Protein 2FG9 (pdb70)

Secondary structure (DSSP, 8-state):
------S--EE---EEEE--HHHHHHHHHH-S--EEEEE-TTS-EEEE---EEETTEEEEEE-S-STTT---S--EEEEE-BPPP---EE--EE--EEE--EEEPEEE---HHHHHHHH---S-SS-----HHHHHT-EEEEEEB---EEEE---EE-

Radius of gyration: 19.55 Å; Cα contacts (8 Å, |Δi|>4): 311; chains: 1; bounding box: 52×30×50 Å

InterPro domains:
  IPR012349 FMN-binding split barrel [G3DSA:2.30.110.10] (1-159)
  IPR024747 Pyridoxamine 5'-phosphate oxidase-related [PF12900] (8-150)

Sequence (158 aa):
HHHHHHHENLYFQGKTIVIEDKQRIESIILQADACFVGITDLEGNPYVVPNFGYENDTLYLHSGPEGGKIELQRRNNNVCITFSLGHKLVYQHCSYSRSESACRGKVEEFIEDEEKRHALDIIRHYTKDQFSYSDPAVRNNVKVWKVPVDQTGKVFGLRADE

Foldseek 3Di:
DDDDDDDDKAWDDDKDWDPDPVVQVVQVLPFQKKWKWDQFPVRHIDIDMQWFDDDQKIKDKDFCDDRRNVLVVPFKIDIKGWDDFDWDCDVPKIKKIKMHFIFGKDWDDDVVLVVRVVRSVSPDPDDDDADPVRSVRMTMIMTRGPDTMMMDMTMIDD

Nearest PDB structures (foldseek):
  2fg9-assembly1_A  TM=1.006E+00  e=1.112E-28  Bacteroides thetaiotaomicron VPI-5482
  3u0i-assembly1_A-2  TM=7.860E-01  e=2.232E-07  Brucella abortus 2308
  2hq9-assembly1_B  TM=6.892E-01  e=8.690E-08  Mesorhizobium loti
  6rk0-assembly1_B  TM=7.850E-01  e=7.997E-07  Azotobacter vinelandii DJ
  2hq9-assembly1_A  TM=6.849E-01  e=3.887E-07  Mesorhizobium loti

Solvent-accessible surface area: 9950 Å² total

Structure (mmCIF, N/CA/C/O backbone):
data_2FG9
#
_entry.id   2FG9
#
_cell.length_a   134.000
_cell.length_b   134.000
_cell.length_c   134.000
_cell.angle_alpha   90.000
_cell.angle_beta   90.000
_cell.angle_gamma   90.000
#
_symmetry.space_group_name_H-M   'I 4 3 2'
#
loop_
_entity.id
_entity.type
_entity.pdbx_description
1 polymer '5-nitroimidazole antibiotic resistance protein'
2 non-polymer 'NICKEL (II) ION'
3 non-polymer 'FLAVIN-ADENINE DINUCLEOTIDE'
4 non-polymer 1,2-ETHANEDIOL
5 water water
#
loop_
_atom_site.group_PDB
_atom_site.id
_atom_site.type_symbol
_atom_site.label_atom_id
_atom_site.label_alt_id
_atom_site.label_comp_id
_atom_site.label_asym_id
_atom_site.label_entity_id
_atom_site.label_seq_id
_atom_site.pdbx_PDB_ins_code
_atom_site.Cartn_x
_atom_site.Cartn_y
_atom_site.Cartn_z
_atom_site.occupancy
_atom_site.B_iso_or_equiv
_atom_site.auth_seq_id
_atom_site.auth_comp_id
_atom_site.auth_asym_id
_atom_site.auth_atom_id
_atom_site.pdbx_PDB_model_num
ATOM 1 N N . HIS A 1 7 ? 24.974 32.973 27.581 1.00 57.72 -12 HIS A N 1
ATOM 2 C CA . HIS A 1 7 ? 24.856 31.607 28.214 1.00 56.90 -12 HIS A CA 1
ATOM 3 C C . HIS A 1 7 ? 23.426 31.090 27.959 1.00 54.72 -12 HIS A C 1
ATOM 4 O O . HIS A 1 7 ? 22.472 31.914 27.868 1.00 54.97 -12 HIS A O 1
ATOM 7 N N . HIS A 1 8 ? 23.277 29.766 27.782 1.00 50.89 -11 HIS A N 1
ATOM 8 C CA . HIS A 1 8 ? 21.979 29.196 27.387 1.00 48.47 -11 HIS A CA 1
ATOM 9 C C . HIS A 1 8 ? 21.769 27.896 28.067 1.00 46.11 -11 HIS A C 1
ATOM 10 O O . HIS A 1 8 ? 22.692 27.347 28.658 1.00 45.93 -11 HIS A O 1
ATOM 17 N N . HIS A 1 9 ? 20.528 27.420 28.021 1.00 44.46 -10 HIS A N 1
ATOM 18 C CA . HIS A 1 9 ? 20.131 26.165 28.673 1.00 43.18 -10 HIS A CA 1
ATOM 19 C C . HIS A 1 9 ? 19.290 25.372 27.739 1.00 40.73 -10 HIS A C 1
ATOM 20 O O . HIS A 1 9 ? 18.678 25.900 26.875 1.00 39.06 -10 HIS A O 1
ATOM 27 N N . HIS A 1 10 ? 19.295 24.069 27.917 1.00 39.83 -9 HIS A N 1
ATOM 28 C CA . HIS A 1 10 ? 18.458 23.188 27.138 1.00 39.15 -9 HIS A CA 1
ATOM 29 C C . HIS A 1 10 ? 17.498 22.533 28.117 1.00 40.92 -9 HIS A C 1
ATOM 30 O O . HIS A 1 10 ? 17.926 21.962 29.072 1.00 40.50 -9 HIS A O 1
ATOM 37 N N A HIS A 1 11 ? 16.203 22.652 27.890 0.50 42.52 -8 HIS A N 1
ATOM 38 N N B HIS A 1 11 ? 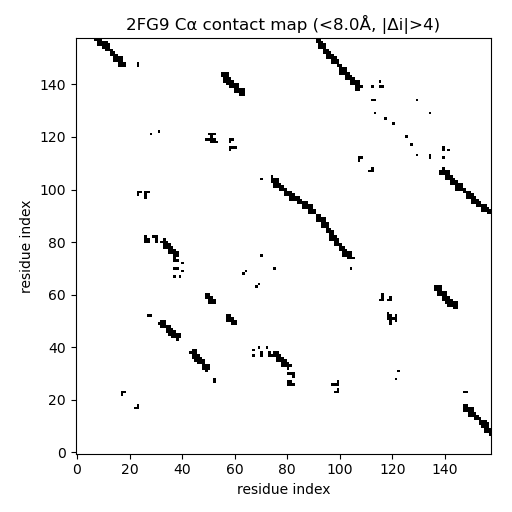16.202 22.652 27.853 0.50 42.77 -8 HIS A N 1
ATOM 39 C CA A HIS A 1 11 ? 15.235 22.029 28.776 0.50 44.34 -8 HIS A CA 1
ATOM 40 C CA B HIS A 1 11 ? 15.147 22.121 28.714 0.50 44.80 -8 HIS A CA 1
ATOM 41 C C A HIS A 1 11 ? 14.483 21.020 27.958 0.50 45.90 -8 HIS A C 1
ATOM 42 C C B HIS A 1 11 ? 14.523 20.993 27.923 0.50 46.16 -8 HIS A C 1
ATOM 43 O O A HIS A 1 11 ? 14.259 21.221 26.777 0.50 45.77 -8 HIS A O 1
ATOM 44 O O B HIS A 1 11 ? 14.443 21.084 26.708 0.50 46.04 -8 HIS A O 1
ATOM 57 N N . HIS A 1 12 ? 14.129 19.909 28.590 1.00 48.17 -7 HIS A N 1
ATOM 58 C CA . HIS A 1 12 ? 13.272 18.880 27.943 1.00 50.83 -7 HIS A CA 1
ATOM 59 C C . HIS A 1 12 ? 11.972 18.673 28.758 1.00 53.36 -7 HIS A C 1
ATOM 60 O O . HIS A 1 12 ? 11.958 18.787 30.017 1.00 54.56 -7 HIS A O 1
ATOM 67 N N . GLU A 1 13 ? 10.899 18.394 28.028 1.00 55.66 -6 GLU A N 1
ATOM 68 C CA . GLU A 1 13 ? 9.594 18.027 28.613 1.00 57.37 -6 GLU A CA 1
ATOM 69 C C . GLU A 1 13 ? 9.526 16.526 29.034 1.00 58.34 -6 GLU A C 1
ATOM 70 O O . GLU A 1 13 ? 8.830 16.183 30.005 1.00 59.62 -6 GLU A O 1
ATOM 72 N N . ASN A 1 14 ? 10.245 15.643 28.328 1.00 58.69 -5 ASN A N 1
ATOM 73 C CA . ASN A 1 14 ? 9.992 14.190 28.442 1.00 58.31 -5 ASN A CA 1
ATOM 74 C C . ASN A 1 14 ? 11.239 13.313 28.626 1.00 57.28 -5 ASN A C 1
ATOM 75 O O . ASN A 1 14 ? 11.466 12.378 27.846 1.00 58.29 -5 ASN A O 1
ATOM 77 N N . LEU A 1 15 ? 11.992 13.576 29.690 1.00 55.52 -4 LEU A N 1
ATOM 78 C CA . LEU A 1 15 ? 13.177 12.797 30.010 1.00 54.20 -4 LEU A CA 1
ATOM 79 C C . LEU A 1 15 ? 12.862 11.617 30.972 1.00 53.46 -4 LEU A C 1
ATOM 80 O O . LEU A 1 15 ? 12.139 11.767 31.956 1.00 51.98 -4 LEU A O 1
ATOM 85 N N . TYR A 1 16 ? 13.427 10.457 30.661 1.00 52.82 -3 TYR A N 1
ATOM 86 C CA . TYR A 1 16 ? 13.261 9.247 31.454 1.00 53.16 -3 TYR A CA 1
ATOM 87 C C . TYR A 1 16 ? 14.568 8.907 32.101 1.00 53.15 -3 TYR A C 1
ATOM 88 O O . TYR A 1 16 ? 15.543 8.639 31.417 1.00 51.22 -3 TYR A O 1
ATOM 97 N N . PHE A 1 17 ? 14.549 8.970 33.429 1.00 54.54 -2 PHE A N 1
ATOM 98 C CA . PHE A 1 17 ? 15.649 8.594 34.305 1.00 56.13 -2 PHE A CA 1
ATOM 99 C C . PHE A 1 17 ? 16.121 7.210 34.002 1.00 57.88 -2 PHE A C 1
ATOM 100 O O . PHE A 1 17 ? 15.332 6.333 33.699 1.00 57.77 -2 PHE A O 1
ATOM 108 N N . GLN A 1 18 ? 17.426 7.018 34.079 1.00 61.20 -1 GLN A N 1
ATOM 109 C CA . GLN A 1 18 ? 18.019 5.708 33.856 1.00 63.62 -1 GLN A CA 1
ATOM 110 C C . GLN A 1 18 ? 19.137 5.432 34.847 1.00 65.20 -1 GLN A C 1
ATOM 111 O O . GLN A 1 18 ? 19.068 5.786 36.048 1.00 65.67 -1 GLN A O 1
ATOM 117 N N . GLY A 1 19 ? 20.175 4.770 34.352 1.00 66.95 0 GLY A N 1
ATOM 118 C CA . GLY A 1 19 ? 21.197 4.272 35.237 1.00 67.42 0 GLY A CA 1
ATOM 119 C C . GLY A 1 19 ? 21.937 5.423 35.836 1.00 67.82 0 GLY A C 1
ATOM 120 O O . GLY A 1 19 ? 21.759 6.583 35.450 1.00 68.53 0 GLY A O 1
ATOM 129 N N . LYS A 1 21 ? 26.066 4.914 36.487 1.00 66.23 2 LYS A N 1
ATOM 130 C CA . LYS A 1 21 ? 27.120 3.928 36.483 1.00 65.16 2 LYS A CA 1
ATOM 131 C C . LYS A 1 21 ? 28.303 4.649 37.043 1.00 63.82 2 LYS A C 1
ATOM 132 O O . LYS A 1 21 ? 28.501 5.841 36.764 1.00 63.55 2 LYS A O 1
ATOM 135 N N . THR A 1 22 ? 29.057 3.971 37.883 1.00 62.12 3 THR A N 1
ATOM 136 C CA . THR A 1 22 ? 30.365 4.471 38.214 1.00 61.52 3 THR A CA 1
ATOM 137 C C . THR A 1 22 ? 31.382 3.709 37.401 1.00 60.22 3 THR A C 1
ATOM 138 O O . THR A 1 22 ? 31.182 2.555 37.059 1.00 60.92 3 THR A O 1
ATOM 142 N N . ILE A 1 23 ? 32.467 4.376 37.065 1.00 58.99 4 ILE A N 1
ATOM 143 C CA . ILE A 1 23 ? 33.576 3.728 36.431 1.00 58.30 4 ILE A CA 1
ATOM 144 C C . ILE A 1 23 ? 34.800 3.994 37.293 1.00 57.69 4 ILE A C 1
ATOM 145 O O . ILE A 1 23 ? 34.939 5.065 37.854 1.00 57.01 4 ILE A O 1
ATOM 149 N N . VAL A 1 24 ? 35.663 2.999 37.412 1.00 57.59 5 VAL A N 1
ATOM 150 C CA . VAL A 1 24 ? 36.881 3.115 38.177 1.00 57.85 5 VAL A CA 1
ATOM 151 C C . VAL A 1 24 ? 37.944 3.797 37.321 1.00 58.53 5 VAL A C 1
ATOM 152 O O . VAL A 1 24 ? 38.118 3.475 36.151 1.00 59.22 5 VAL A O 1
ATOM 156 N N . ILE A 1 25 ? 38.623 4.768 37.906 1.00 59.42 6 ILE A N 1
ATOM 157 C CA . ILE A 1 25 ? 39.780 5.410 37.289 1.00 59.72 6 ILE A CA 1
ATOM 158 C C . ILE A 1 25 ? 41.023 4.675 37.814 1.00 60.43 6 ILE A C 1
ATOM 159 O O . ILE A 1 25 ? 41.292 4.674 39.024 1.00 59.97 6 ILE A O 1
ATOM 164 N N . GLU A 1 26 ? 41.740 4.019 36.897 1.00 60.69 7 GLU A N 1
ATOM 165 C CA . GLU A 1 26 ? 42.947 3.269 37.216 1.00 61.05 7 GLU A CA 1
ATOM 166 C C . GLU A 1 26 ? 44.201 4.162 37.234 1.00 60.64 7 GLU A C 1
ATOM 167 O O . GLU A 1 26 ? 45.089 3.948 38.050 1.00 61.22 7 GLU A O 1
ATOM 170 N N . ASP A 1 27 ? 44.262 5.131 36.324 1.00 59.94 8 ASP A N 1
ATOM 171 C CA . ASP A 1 27 ? 45.461 5.926 36.053 1.00 59.37 8 ASP A CA 1
ATOM 172 C C . ASP A 1 27 ? 45.813 6.819 37.247 1.00 58.32 8 ASP A C 1
ATOM 173 O O . ASP A 1 27 ? 45.068 7.720 37.589 1.00 57.33 8 ASP A O 1
ATOM 178 N N . LYS A 1 28 ? 46.949 6.537 37.884 1.00 57.63 9 LYS A N 1
ATOM 179 C CA . LYS A 1 28 ? 47.377 7.234 39.107 1.00 57.48 9 LYS A CA 1
ATOM 180 C C . LYS A 1 28 ? 47.592 8.740 38.910 1.00 57.39 9 LYS A C 1
ATOM 181 O O . LYS A 1 28 ? 47.271 9.544 39.792 1.00 56.95 9 LYS A O 1
ATOM 187 N N . GLN A 1 29 ? 48.128 9.109 37.750 1.00 57.21 10 GLN A N 1
ATOM 188 C CA . GLN A 1 29 ? 48.331 10.513 37.406 1.00 57.19 10 GLN A CA 1
ATOM 189 C C . GLN A 1 29 ? 47.008 11.236 37.241 1.00 56.14 10 GLN A C 1
ATOM 190 O O . GLN A 1 29 ? 46.880 12.401 37.604 1.00 55.95 10 GLN A O 1
ATOM 196 N N . ARG A 1 30 ? 46.024 10.543 36.694 1.00 55.50 11 ARG A N 1
ATOM 197 C CA . ARG A 1 30 ? 44.679 11.099 36.592 1.00 55.39 11 ARG A CA 1
ATOM 198 C C . ARG A 1 30 ? 43.986 11.309 37.948 1.00 54.29 11 ARG A C 1
ATOM 199 O O . ARG A 1 30 ? 43.294 12.299 38.148 1.00 53.73 11 ARG A O 1
ATOM 207 N N . ILE A 1 31 ? 44.179 10.368 38.871 1.00 53.41 12 ILE A N 1
ATOM 208 C CA . ILE A 1 31 ? 43.659 10.499 40.231 1.00 52.08 12 ILE A CA 1
ATOM 209 C C . ILE A 1 31 ? 44.373 11.650 40.925 1.00 52.00 12 ILE A C 1
ATOM 210 O O . ILE A 1 31 ? 43.741 12.504 41.534 1.00 52.15 12 ILE A O 1
ATOM 215 N N . GLU A 1 32 ? 45.691 11.696 40.804 1.00 52.26 13 GLU A N 1
ATOM 216 C CA . GLU A 1 32 ? 46.466 12.803 41.360 1.00 52.26 13 GLU A CA 1
ATOM 217 C C . GLU A 1 32 ? 46.082 14.124 40.745 1.00 52.85 13 GLU A C 1
ATOM 218 O O . GLU A 1 32 ? 46.069 15.148 41.433 1.00 53.26 13 GLU A O 1
ATOM 224 N N . SER A 1 33 ? 45.714 14.117 39.466 1.00 53.20 14 SER A N 1
ATOM 225 C CA . SER A 1 33 ? 45.250 15.359 38.833 1.00 53.66 14 SER A CA 1
ATOM 226 C C . SER A 1 33 ? 43.980 15.884 39.491 1.00 53.41 14 SER A C 1
ATOM 227 O O . SER A 1 33 ? 43.831 17.091 39.681 1.00 52.88 14 SER A O 1
ATOM 230 N N . ILE A 1 34 ? 43.077 14.974 39.855 1.00 53.44 15 ILE A N 1
ATOM 231 C CA . ILE A 1 34 ? 41.848 15.357 40.528 1.00 53.01 15 ILE A CA 1
ATOM 232 C C . ILE A 1 34 ? 42.209 15.957 41.865 1.00 53.21 15 ILE A C 1
ATOM 233 O O . ILE A 1 34 ? 41.728 17.024 42.223 1.00 53.08 15 ILE A O 1
ATOM 238 N N . ILE A 1 35 ? 43.063 15.264 42.609 1.00 53.36 16 ILE A N 1
ATOM 239 C CA . ILE A 1 35 ? 43.502 15.753 43.913 1.00 53.55 16 ILE A CA 1
ATOM 240 C C . ILE A 1 35 ? 44.112 17.158 43.786 1.00 54.20 16 ILE A C 1
ATOM 241 O O . ILE A 1 35 ? 43.839 18.054 44.585 1.00 54.03 16 ILE A O 1
ATOM 246 N N . LEU A 1 36 ? 44.956 17.332 42.783 1.00 55.66 17 LEU A N 1
ATOM 247 C CA . LEU A 1 36 ? 45.659 18.592 42.586 1.00 56.62 17 LEU A CA 1
ATOM 248 C C . LEU A 1 36 ? 44.729 19.720 42.149 1.00 56.84 17 LEU A C 1
ATOM 249 O O . LEU A 1 36 ? 44.978 20.877 42.462 1.00 57.59 17 LEU A O 1
ATOM 254 N N . GLN A 1 37 ? 43.656 19.385 41.452 1.00 57.02 18 GLN A N 1
ATOM 255 C CA . GLN A 1 37 ? 42.646 20.363 41.053 1.00 57.80 18 GLN A CA 1
ATOM 256 C C . GLN A 1 37 ? 41.741 20.788 42.199 1.00 56.46 18 GLN A C 1
ATOM 257 O O . GLN A 1 37 ? 41.092 21.822 42.111 1.00 55.64 18 GLN A O 1
ATOM 263 N N . ALA A 1 38 ? 41.633 19.982 43.251 1.00 55.04 19 ALA A N 1
ATOM 264 C CA . ALA A 1 38 ? 40.618 20.240 44.263 1.00 54.28 19 ALA A CA 1
ATOM 265 C C . ALA A 1 38 ? 41.065 21.364 45.200 1.00 53.66 19 ALA A C 1
ATOM 266 O O . ALA A 1 38 ? 42.245 21.487 45.497 1.00 54.15 19 ALA A O 1
ATOM 268 N N . ASP A 1 39 ? 40.131 22.183 45.663 1.00 53.07 20 ASP A N 1
ATOM 269 C CA . ASP A 1 39 ? 40.465 23.295 46.561 1.00 53.46 20 ASP A CA 1
ATOM 270 C C . ASP A 1 39 ? 40.444 22.825 48.016 1.00 52.46 20 ASP A C 1
ATOM 271 O O . ASP A 1 39 ? 41.202 23.278 48.838 1.00 52.66 20 ASP A O 1
ATOM 273 N N . ALA A 1 40 ? 39.540 21.933 48.313 1.00 51.70 21 ALA A N 1
ATOM 274 C CA . ALA A 1 40 ? 39.395 21.362 49.644 1.00 51.69 21 ALA A CA 1
ATOM 275 C C . ALA A 1 40 ? 39.228 19.881 49.517 1.00 49.88 21 ALA A C 1
ATOM 276 O O . ALA A 1 40 ? 38.929 19.352 48.461 1.00 50.16 21 ALA A O 1
ATOM 278 N N . CYS A 1 41 ? 39.367 19.238 50.637 1.00 48.43 22 CYS A N 1
ATOM 279 C CA . CYS A 1 41 ? 39.175 17.828 50.731 1.00 48.27 22 CYS A CA 1
ATOM 280 C C . CYS A 1 41 ? 38.259 17.594 51.917 1.00 48.06 22 CYS A C 1
ATOM 281 O O . CYS A 1 41 ? 38.098 18.475 52.784 1.00 47.50 22 CYS A O 1
ATOM 284 N N . PHE A 1 42 ? 37.629 16.429 51.915 1.00 47.76 23 PHE A N 1
ATOM 285 C CA . PHE A 1 42 ? 36.689 16.049 52.948 1.00 47.79 23 PHE A CA 1
ATOM 286 C C . PHE A 1 42 ? 37.248 14.874 53.698 1.00 47.38 23 PHE A C 1
ATOM 287 O O . PHE A 1 42 ? 37.412 13.796 53.159 1.00 47.95 23 PHE A O 1
ATOM 295 N N . VAL A 1 43 ? 37.608 15.134 54.949 1.00 47.76 24 VAL A N 1
ATOM 296 C CA . VAL A 1 43 ? 38.280 14.183 55.791 1.00 47.16 24 VAL A CA 1
ATOM 297 C C . VAL A 1 43 ? 37.238 13.481 56.666 1.00 46.81 24 VAL A C 1
ATOM 298 O O . VAL A 1 43 ? 36.560 14.120 57.483 1.00 45.96 24 VAL A O 1
ATOM 302 N N . GLY A 1 44 ? 37.125 12.173 56.462 1.00 45.86 25 GLY A N 1
ATOM 303 C CA . GLY A 1 44 ? 36.322 11.303 57.292 1.00 46.22 25 GLY A CA 1
ATOM 304 C C . GLY A 1 44 ? 37.140 10.738 58.435 1.00 46.46 25 GLY A C 1
ATOM 305 O O . GLY A 1 44 ? 38.238 10.191 58.222 1.00 46.16 25 GLY A O 1
ATOM 306 N N . ILE A 1 45 ? 36.586 10.873 59.644 1.00 45.99 26 ILE A N 1
ATOM 307 C CA . ILE A 1 45 ? 37.172 10.379 60.873 1.00 45.59 26 ILE A CA 1
ATOM 308 C C . ILE A 1 45 ? 36.031 9.643 61.601 1.00 45.48 26 ILE A C 1
ATOM 309 O O . ILE A 1 45 ? 34.872 10.102 61.574 1.00 45.76 26 ILE A O 1
ATOM 314 N N . THR A 1 46 ? 36.339 8.519 62.242 1.00 45.32 27 THR A N 1
ATOM 315 C CA . THR A 1 46 ? 35.367 7.854 63.091 1.00 45.27 27 THR A CA 1
ATOM 316 C C . THR A 1 46 ? 35.351 8.574 64.407 1.00 45.38 27 THR A C 1
ATOM 317 O O . THR A 1 46 ? 36.405 8.838 64.980 1.00 46.44 27 THR A O 1
ATOM 321 N N . ASP A 1 47 ? 34.166 8.944 64.882 1.00 45.76 28 ASP A N 1
ATOM 322 C CA . ASP A 1 47 ? 34.088 9.703 66.132 1.00 45.57 28 ASP A CA 1
ATOM 323 C C . ASP A 1 47 ? 34.156 8.756 67.306 1.00 45.22 28 ASP A C 1
ATOM 324 O O . ASP A 1 47 ? 34.359 7.565 67.105 1.00 44.42 28 ASP A O 1
ATOM 329 N N . LEU A 1 48 ? 33.998 9.282 68.519 1.00 45.54 29 LEU A N 1
ATOM 330 C CA . LEU A 1 48 ? 34.273 8.512 69.753 1.00 45.80 29 LEU A CA 1
ATOM 331 C C . LEU A 1 48 ? 33.190 7.482 70.063 1.00 45.68 29 LEU A C 1
ATOM 332 O O . LEU A 1 48 ? 33.384 6.590 70.901 1.00 46.01 29 LEU A O 1
ATOM 337 N N . GLU A 1 49 ? 32.060 7.631 69.394 1.00 45.39 30 GLU A N 1
ATOM 338 C CA . GLU A 1 49 ? 30.958 6.705 69.453 1.00 46.08 30 GLU A CA 1
ATOM 339 C C . GLU A 1 49 ? 30.920 5.770 68.261 1.00 44.92 30 GLU A C 1
ATOM 340 O O . GLU A 1 49 ? 30.009 5.021 68.145 1.00 44.82 30 GLU A O 1
ATOM 346 N N . GLY A 1 50 ? 31.884 5.808 67.356 1.00 44.85 31 GLY A N 1
ATOM 347 C CA . GLY A 1 50 ? 31.868 4.884 66.216 1.00 44.96 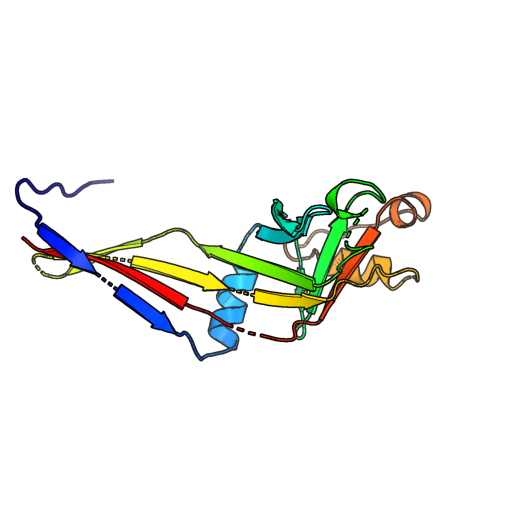31 GLY A CA 1
ATOM 348 C C . GLY A 1 50 ? 31.108 5.366 64.996 1.00 45.12 31 GLY A C 1
ATOM 349 O O . GLY A 1 50 ? 30.921 4.622 64.031 1.00 45.67 31 GLY A O 1
ATOM 350 N N . ASN A 1 51 ? 30.689 6.627 65.013 1.00 45.39 32 ASN A N 1
ATOM 351 C CA . ASN A 1 51 ? 29.943 7.188 63.897 1.00 45.03 32 ASN A CA 1
ATOM 352 C C . ASN A 1 51 ? 30.811 8.090 63.054 1.00 45.78 32 ASN A C 1
ATOM 353 O O . ASN A 1 51 ? 31.849 8.554 63.532 1.00 47.09 32 ASN A O 1
ATOM 358 N N . PRO A 1 52 ? 30.423 8.302 61.780 1.00 45.41 33 PRO A N 1
ATOM 359 C CA . PRO A 1 52 ? 31.197 9.124 60.879 1.00 45.61 33 PRO A CA 1
ATOM 360 C C . PRO A 1 52 ? 31.205 10.609 61.252 1.00 45.97 33 PRO A C 1
ATOM 361 O O . PRO A 1 52 ? 30.224 11.142 61.790 1.00 44.85 33 PRO A O 1
ATOM 365 N N . TYR A 1 53 ? 32.340 11.237 60.968 1.00 46.43 34 TYR A N 1
ATOM 366 C CA . TYR A 1 53 ? 32.542 12.661 61.087 1.00 46.91 34 TYR A CA 1
ATOM 367 C C . TYR A 1 53 ? 33.299 13.094 59.848 1.00 47.25 34 TYR A C 1
ATOM 368 O O . TYR A 1 53 ? 34.381 12.597 59.614 1.00 46.57 34 TYR A O 1
ATOM 377 N N . VAL A 1 54 ? 32.726 13.986 59.041 1.00 47.89 35 VAL A N 1
ATOM 378 C CA . VAL A 1 54 ? 33.392 14.414 57.826 1.00 47.96 35 VAL A CA 1
ATOM 379 C C . VAL A 1 54 ? 33.668 15.900 57.903 1.00 49.01 35 VAL A C 1
ATOM 380 O O . VAL A 1 54 ? 32.778 16.690 58.050 1.00 50.63 35 VAL A O 1
ATOM 384 N N . VAL A 1 55 ? 34.912 16.283 57.755 1.00 49.75 36 VAL A N 1
ATOM 385 C CA . VAL A 1 55 ? 35.278 17.655 57.988 1.00 50.77 36 VAL A CA 1
ATOM 386 C C . VAL A 1 55 ? 36.019 18.143 56.733 1.00 49.52 36 VAL A C 1
ATOM 387 O O . VAL A 1 55 ? 36.927 17.468 56.235 1.00 49.73 36 VAL A O 1
ATOM 391 N N . PRO A 1 56 ? 35.609 19.284 56.163 1.00 48.51 37 PRO A N 1
ATOM 392 C CA . PRO A 1 56 ? 36.428 19.769 55.056 1.00 48.44 37 PRO A CA 1
ATOM 393 C C . PRO A 1 56 ? 37.684 20.451 55.536 1.00 48.54 37 PRO A C 1
ATOM 394 O O . PRO A 1 56 ? 37.667 21.084 56.579 1.00 46.84 37 PRO A O 1
ATOM 406 N N . ASN A 1 58 ? 41.757 22.199 54.056 1.00 49.45 39 ASN A N 1
ATOM 407 C CA . ASN A 1 58 ? 42.729 22.468 53.010 1.00 49.05 39 ASN A CA 1
ATOM 408 C C . ASN A 1 58 ? 43.850 21.448 53.096 1.00 47.79 39 ASN A C 1
ATOM 409 O O . ASN A 1 58 ? 43.952 20.734 54.058 1.00 48.02 39 ASN A O 1
ATOM 414 N N . PHE A 1 59 ? 44.656 21.345 52.066 1.00 46.44 40 PHE A N 1
ATOM 415 C CA . PHE A 1 59 ? 45.601 20.289 51.992 1.00 45.07 40 PHE A CA 1
ATOM 416 C C . PHE A 1 59 ? 46.672 20.574 50.945 1.00 44.95 40 PHE A C 1
ATOM 417 O O . PHE A 1 59 ? 46.534 21.465 50.064 1.00 44.62 40 PHE A O 1
ATOM 425 N N . GLY A 1 60 ? 47.726 19.782 51.046 1.00 43.29 41 GLY A N 1
ATOM 426 C CA . GLY A 1 60 ? 48.717 19.656 50.052 1.00 43.46 41 GLY A CA 1
ATOM 427 C C . GLY A 1 60 ? 48.936 18.194 49.785 1.00 44.40 41 GLY A C 1
ATOM 428 O O . GLY A 1 60 ? 48.621 17.317 50.604 1.00 43.48 41 GLY A O 1
ATOM 429 N N . TYR A 1 61 ? 49.456 17.922 48.603 1.00 45.91 42 TYR A N 1
ATOM 430 C CA . TYR A 1 61 ? 49.737 16.564 48.191 1.00 47.01 42 TYR A CA 1
ATOM 431 C C . TYR A 1 61 ? 51.065 16.545 47.477 1.00 47.96 42 TYR A C 1
ATOM 432 O O . TYR A 1 61 ? 51.252 17.273 46.492 1.00 47.27 42 TYR A O 1
ATOM 441 N N . GLU A 1 62 ? 51.997 15.732 47.983 1.00 49.01 43 GLU A N 1
ATOM 442 C CA . GLU A 1 62 ? 53.125 15.320 47.171 1.00 50.10 43 GLU A CA 1
ATOM 443 C C . GLU A 1 62 ? 53.647 13.944 47.551 1.00 50.16 43 GLU A C 1
ATOM 444 O O . GLU A 1 62 ? 53.608 13.541 48.716 1.00 49.07 43 GLU A O 1
ATOM 450 N N . ASN A 1 63 ? 54.089 13.207 46.533 1.00 51.19 44 ASN A N 1
ATOM 451 C CA . ASN A 1 63 ? 54.763 11.916 46.732 1.00 51.91 44 ASN A CA 1
ATOM 452 C C . ASN A 1 63 ? 53.966 11.013 47.653 1.00 51.01 44 ASN A C 1
ATOM 453 O O . ASN A 1 63 ? 54.437 10.650 48.718 1.00 51.35 44 ASN A O 1
ATOM 458 N N . ASP A 1 64 ? 52.734 10.723 47.235 1.00 51.06 45 ASP A N 1
ATOM 459 C CA . ASP A 1 64 ? 51.796 9.775 47.893 1.00 49.61 45 ASP A CA 1
ATOM 460 C C . ASP A 1 64 ? 51.497 10.102 49.340 1.00 48.95 45 ASP A C 1
ATOM 461 O O . ASP A 1 64 ? 51.169 9.218 50.160 1.00 47.10 45 ASP A O 1
ATOM 466 N N . THR A 1 65 ? 51.559 11.394 49.634 1.00 48.01 46 THR A N 1
ATOM 467 C CA . THR A 1 65 ? 51.388 11.882 50.981 1.00 47.66 46 THR A CA 1
ATOM 468 C C . THR A 1 65 ? 50.544 13.147 51.004 1.00 47.88 46 THR A C 1
ATOM 469 O O . THR A 1 65 ? 50.760 14.079 50.194 1.00 47.73 46 THR A O 1
ATOM 473 N N . LEU A 1 66 ? 49.563 13.155 51.906 1.00 46.97 47 LEU A N 1
ATOM 474 C CA . LEU A 1 66 ? 48.719 14.317 52.125 1.00 47.24 47 LEU A CA 1
ATOM 475 C C . LEU A 1 66 ? 49.147 15.009 53.401 1.00 47.20 47 LEU A C 1
ATOM 476 O O . LEU A 1 66 ? 49.530 14.342 54.371 1.00 47.08 47 LEU A O 1
ATOM 481 N N . TYR A 1 67 ? 49.068 16.341 53.388 1.00 46.62 48 TYR A N 1
ATOM 482 C CA . TYR A 1 67 ? 49.422 17.181 54.523 1.00 46.08 48 TYR A CA 1
ATOM 483 C C . TYR A 1 67 ? 48.262 18.120 54.806 1.00 46.60 48 TYR A C 1
ATOM 484 O O . TYR A 1 67 ? 47.709 18.738 53.893 1.00 45.44 48 TYR A O 1
ATOM 493 N N . LEU A 1 68 ? 47.922 18.231 56.073 1.00 46.68 49 LEU A N 1
ATOM 494 C CA . LEU A 1 68 ? 46.920 19.125 56.539 1.00 47.03 49 LEU A CA 1
ATOM 495 C C . LEU A 1 68 ? 47.442 19.824 57.775 1.00 47.99 49 LEU A C 1
ATOM 496 O O . LEU A 1 68 ? 48.540 19.531 58.256 1.00 45.87 49 LEU A O 1
ATOM 501 N N . HIS A 1 69 ? 46.665 20.778 58.264 1.00 49.54 50 HIS A N 1
ATOM 502 C CA . HIS A 1 69 ? 47.026 21.467 59.477 1.00 51.83 50 HIS A CA 1
ATOM 503 C C . HIS A 1 69 ? 45.780 21.960 60.140 1.00 52.33 50 HIS A C 1
ATOM 504 O O . HIS A 1 69 ? 44.759 22.123 59.475 1.00 53.04 50 HIS A O 1
ATOM 511 N N . SER A 1 70 ? 45.859 22.123 61.461 1.00 52.58 51 SER A N 1
ATOM 512 C CA . SER A 1 70 ? 44.752 22.536 62.275 1.00 52.67 51 SER A CA 1
ATOM 513 C C . SER A 1 70 ? 45.296 23.149 63.569 1.00 53.84 51 SER A C 1
ATOM 514 O O . SER A 1 70 ? 46.508 23.177 63.793 1.00 53.19 51 SER A O 1
ATOM 517 N N . GLY A 1 71 ? 44.396 23.662 64.399 1.00 54.38 52 GLY A N 1
ATOM 518 C CA . GLY A 1 71 ? 44.721 24.038 65.741 1.00 55.18 52 GLY A CA 1
ATOM 519 C C . GLY A 1 71 ? 45.077 22.762 66.448 1.00 56.54 52 GLY A C 1
ATOM 520 O O . GLY A 1 71 ? 44.860 21.675 65.897 1.00 57.56 52 GLY A O 1
ATOM 521 N N . PRO A 1 72 ? 45.646 22.874 67.656 1.00 57.43 53 PRO A N 1
ATOM 522 C CA . PRO A 1 72 ? 46.096 21.668 68.352 1.00 58.36 53 PRO A CA 1
ATOM 523 C C . PRO A 1 72 ? 44.988 20.879 69.075 1.00 59.16 53 PRO A C 1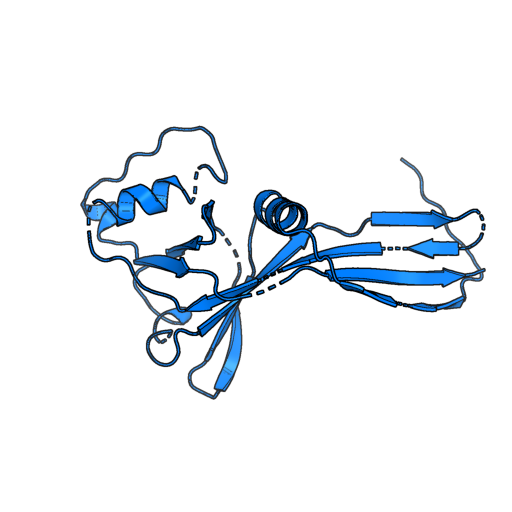
ATOM 524 O O . PRO A 1 72 ? 45.263 19.793 69.545 1.00 59.20 53 PRO A O 1
ATOM 528 N N . GLU A 1 73 ? 43.781 21.430 69.176 1.00 60.51 54 GLU A N 1
ATOM 529 C CA . GLU A 1 73 ? 42.625 20.738 69.756 1.00 61.86 54 GLU A CA 1
ATOM 530 C C . GLU A 1 73 ? 41.365 21.098 68.932 1.00 62.43 54 GLU A C 1
ATOM 531 O O . GLU A 1 73 ? 41.466 21.873 67.988 1.00 63.50 54 GLU A O 1
ATOM 537 N N . GLY A 1 74 ? 40.187 20.537 69.190 1.00 63.10 55 GLY A N 1
ATOM 538 C CA . GLY A 1 74 ? 39.980 19.336 69.976 1.00 63.38 55 GLY A CA 1
ATOM 539 C C . GLY A 1 74 ? 39.166 18.296 69.193 1.00 63.04 55 GLY A C 1
ATOM 540 O O . GLY A 1 74 ? 39.611 17.166 69.005 1.00 63.88 55 GLY A O 1
ATOM 541 N N . GLY A 1 75 ? 37.977 18.649 68.734 1.00 62.60 56 GLY A N 1
ATOM 542 C CA . GLY A 1 75 ? 37.015 17.618 68.316 1.00 62.12 56 GLY A CA 1
ATOM 543 C C . GLY A 1 75 ? 37.623 16.494 67.509 1.00 61.25 56 GLY A C 1
ATOM 544 O O . GLY A 1 75 ? 37.696 15.369 67.967 1.00 61.27 56 GLY A O 1
ATOM 545 N N . LYS A 1 76 ? 38.080 16.832 66.309 1.00 60.57 57 LYS A N 1
ATOM 546 C CA . LYS A 1 76 ? 38.730 15.888 65.394 1.00 59.93 57 LYS A CA 1
ATOM 547 C C . LYS A 1 76 ? 40.037 15.333 65.946 1.00 59.23 57 LYS A C 1
ATOM 548 O O . LYS A 1 76 ? 40.490 14.263 65.522 1.00 59.96 57 LYS A O 1
ATOM 554 N N . ILE A 1 77 ? 40.635 16.041 66.898 1.00 58.18 58 ILE A N 1
ATOM 555 C CA . ILE A 1 77 ? 41.904 15.615 67.485 1.00 57.19 58 ILE A CA 1
ATOM 556 C C . ILE A 1 77 ? 41.680 14.488 68.465 1.00 56.56 58 ILE A C 1
ATOM 557 O O . ILE A 1 77 ? 42.362 13.467 68.407 1.00 56.33 58 ILE A O 1
ATOM 562 N N . GLU A 1 78 ? 40.733 14.671 69.380 1.00 55.81 59 GLU A N 1
ATOM 563 C CA . GLU A 1 78 ? 40.352 13.582 70.276 1.00 55.02 59 GLU A CA 1
ATOM 564 C C . GLU A 1 78 ? 40.028 12.301 69.488 1.00 53.46 59 GLU A C 1
ATOM 565 O O . GLU A 1 78 ? 40.464 11.210 69.850 1.00 52.41 59 GLU A O 1
ATOM 576 N N . LEU A 1 80 ? 41.024 11.393 66.418 1.00 50.76 61 LEU A N 1
ATOM 577 C CA . LEU A 1 80 ? 42.210 10.802 65.773 1.00 50.77 61 LEU A CA 1
ATOM 578 C C . LEU A 1 80 ? 43.127 10.120 66.769 1.00 50.51 61 LEU A C 1
ATOM 579 O O . LEU A 1 80 ? 43.863 9.208 66.410 1.00 48.92 61 LEU A O 1
ATOM 584 N N . GLN A 1 81 ? 43.090 10.580 68.008 1.00 50.38 62 GLN A N 1
ATOM 585 C CA . GLN A 1 81 ? 43.917 9.970 69.032 1.00 51.72 62 GLN A CA 1
ATOM 586 C C . GLN A 1 81 ? 43.404 8.573 69.387 1.00 50.11 62 GLN A C 1
ATOM 587 O O . GLN A 1 81 ? 44.189 7.720 69.731 1.00 49.52 62 GLN A O 1
ATOM 593 N N A ARG A 1 82 ? 42.098 8.352 69.235 0.50 49.44 63 ARG A N 1
ATOM 594 N N B ARG A 1 82 ? 42.087 8.356 69.263 0.50 49.95 63 ARG A N 1
ATOM 595 C CA A ARG A 1 82 ? 41.501 7.031 69.403 0.50 48.42 63 ARG A CA 1
ATOM 596 C CA B ARG A 1 82 ? 41.483 7.019 69.401 0.50 49.38 63 ARG A CA 1
ATOM 597 C C A ARG A 1 82 ? 41.615 6.156 68.141 0.50 48.58 63 ARG A C 1
ATOM 598 C C B ARG A 1 82 ? 41.627 6.155 68.138 0.50 49.09 63 ARG A C 1
ATOM 599 O O A ARG A 1 82 ? 41.853 4.959 68.244 0.50 48.03 63 ARG A O 1
ATOM 600 O O B ARG A 1 82 ? 41.897 4.965 68.236 0.50 48.54 63 ARG A O 1
ATOM 615 N N . ASN A 1 83 ? 41.411 6.754 66.964 1.00 48.83 64 ASN A N 1
ATOM 616 C CA . ASN A 1 83 ? 41.516 6.052 65.667 1.00 48.45 64 ASN A CA 1
ATOM 617 C C . ASN A 1 83 ? 42.058 7.043 64.658 1.00 47.79 64 ASN A C 1
ATOM 618 O O . ASN A 1 83 ? 41.373 7.978 64.319 1.00 48.05 64 ASN A O 1
ATOM 623 N N . ASN A 1 84 ? 43.270 6.831 64.169 1.00 47.10 65 ASN A N 1
ATOM 624 C CA . ASN A 1 84 ? 43.876 7.784 63.268 1.00 47.77 65 ASN A CA 1
ATOM 625 C C . ASN A 1 84 ? 43.717 7.409 61.790 1.00 47.89 65 ASN A C 1
ATOM 626 O O . ASN A 1 84 ? 44.343 8.029 60.920 1.00 47.19 65 ASN A O 1
ATOM 631 N N . ASN A 1 85 ? 42.900 6.396 61.511 1.00 47.43 66 ASN A N 1
ATOM 632 C CA . ASN A 1 85 ? 42.540 6.104 60.122 1.00 48.24 66 ASN A CA 1
ATOM 633 C C . ASN A 1 85 ? 41.565 7.137 59.572 1.00 48.35 66 ASN A C 1
ATOM 634 O O . ASN A 1 85 ? 40.520 7.393 60.187 1.00 47.79 66 ASN A O 1
ATOM 639 N N . VAL A 1 86 ? 41.915 7.721 58.427 1.00 48.87 67 VAL A N 1
ATOM 640 C CA . VAL A 1 86 ? 41.077 8.713 57.786 1.00 48.90 67 VAL A CA 1
ATOM 641 C C . VAL A 1 86 ? 40.814 8.349 56.332 1.00 49.07 67 VAL A C 1
ATOM 642 O O . VAL A 1 86 ? 41.653 7.728 55.685 1.00 49.05 67 VAL A O 1
ATOM 646 N N . CYS A 1 87 ? 39.644 8.746 55.829 1.00 48.51 68 CYS A N 1
ATOM 647 C CA . CYS A 1 87 ? 39.319 8.612 54.416 1.00 48.25 68 CYS A CA 1
ATOM 648 C C . CYS A 1 87 ? 39.158 10.037 53.864 1.00 48.10 68 CYS A C 1
ATOM 649 O O . CYS A 1 87 ? 38.296 10.791 54.288 1.00 48.12 68 CYS A O 1
ATOM 652 N N . ILE A 1 88 ? 40.053 10.428 52.970 1.00 48.03 69 ILE A N 1
ATOM 653 C CA . ILE A 1 88 ? 40.064 11.771 52.475 1.00 48.37 69 ILE A CA 1
ATOM 654 C C . ILE A 1 88 ? 39.635 11.777 51.016 1.00 47.71 69 ILE A C 1
ATOM 655 O O . ILE A 1 88 ? 40.271 11.180 50.162 1.00 47.14 69 ILE A O 1
ATOM 660 N N . THR A 1 89 ? 38.546 12.485 50.752 1.00 48.17 70 THR A N 1
ATOM 661 C CA . THR A 1 89 ? 37.853 12.441 49.466 1.00 46.81 70 THR A CA 1
ATOM 662 C C . THR A 1 89 ? 37.820 13.786 48.785 1.00 47.28 70 THR A C 1
ATOM 663 O O . THR A 1 89 ? 37.755 14.831 49.433 1.00 47.62 70 THR A O 1
ATOM 667 N N . PHE A 1 90 ? 37.896 13.753 47.462 1.00 47.43 71 PHE A N 1
ATOM 668 C CA . PHE A 1 90 ? 38.046 14.970 46.639 1.00 48.29 71 PHE A CA 1
ATOM 669 C C . PHE A 1 90 ? 37.083 14.864 45.472 1.00 49.12 71 PHE A C 1
ATOM 670 O O . PHE A 1 90 ? 36.896 13.774 44.948 1.00 48.30 71 PHE A O 1
ATOM 678 N N . SER A 1 91 ? 36.477 15.966 45.060 1.00 50.51 72 SER A N 1
ATOM 679 C CA . SER A 1 91 ? 35.698 15.918 43.849 1.00 53.51 72 SER A CA 1
ATOM 680 C C . SER A 1 91 ? 35.598 17.236 43.173 1.00 55.44 72 SER A C 1
ATOM 681 O O . SER A 1 91 ? 35.497 18.253 43.827 1.00 56.43 72 SER A O 1
ATOM 684 N N . LEU A 1 92 ? 35.563 17.210 41.847 1.00 57.65 73 LEU A N 1
ATOM 685 C CA . LEU A 1 92 ? 35.382 18.431 41.068 1.00 59.43 73 LEU A CA 1
ATOM 686 C C . LEU A 1 92 ? 33.928 18.490 40.659 1.00 59.76 73 LEU A C 1
ATOM 687 O O . LEU A 1 92 ? 33.209 17.452 40.631 1.00 60.55 73 LEU A O 1
ATOM 692 N N . GLY A 1 93 ? 33.479 19.676 40.292 1.00 59.17 74 GLY A N 1
ATOM 693 C CA . GLY A 1 93 ? 32.059 19.821 39.917 1.00 59.27 74 GLY A CA 1
ATOM 694 C C . GLY A 1 93 ? 31.598 18.842 38.835 1.00 58.80 74 GLY A C 1
ATOM 695 O O . GLY A 1 93 ? 32.406 18.200 38.163 1.00 59.78 74 GLY A O 1
ATOM 696 N N . HIS A 1 94 ? 30.287 18.739 38.643 1.00 57.33 75 HIS A N 1
ATOM 697 C CA . HIS A 1 94 ? 29.773 17.900 37.594 1.00 56.00 75 HIS A CA 1
ATOM 698 C C . HIS A 1 94 ? 29.793 18.642 36.290 1.00 53.96 75 HIS A C 1
ATOM 699 O O . HIS A 1 94 ? 29.711 19.834 36.272 1.00 53.02 75 HIS A O 1
ATOM 706 N N . LYS A 1 95 ? 29.942 17.921 35.201 1.00 52.42 76 LYS A N 1
ATOM 707 C CA . LYS A 1 95 ? 29.646 18.494 33.918 1.00 52.77 76 LYS A CA 1
ATOM 708 C C . LYS A 1 95 ? 28.398 17.862 33.323 1.00 50.97 76 LYS A C 1
ATOM 709 O O . LYS A 1 95 ? 28.033 16.726 33.589 1.00 50.38 76 LYS A O 1
ATOM 713 N N . LEU A 1 96 ? 27.749 18.647 32.505 1.00 49.28 77 LEU A N 1
ATOM 714 C CA . LEU A 1 96 ? 26.581 18.248 31.831 1.00 48.34 77 LEU A CA 1
ATOM 715 C C . LEU A 1 96 ? 26.914 18.001 30.346 1.00 46.44 77 LEU A C 1
ATOM 716 O O . LEU A 1 96 ? 27.500 18.847 29.690 1.00 44.38 77 LEU A O 1
ATOM 721 N N . VAL A 1 97 ? 26.613 16.810 29.861 1.00 44.80 78 VAL A N 1
ATOM 722 C CA . VAL A 1 97 ? 26.900 16.416 28.518 1.00 45.27 78 VAL A CA 1
ATOM 723 C C . VAL A 1 97 ? 25.608 15.926 27.862 1.00 45.43 78 VAL A C 1
ATOM 724 O O . VAL A 1 97 ? 24.962 15.042 28.400 1.00 44.02 78 VAL A O 1
ATOM 728 N N . TYR A 1 98 ? 25.229 16.533 26.737 1.00 46.07 79 TYR A N 1
ATOM 729 C CA . TYR A 1 98 ? 24.131 16.056 25.927 1.00 48.05 79 TYR A CA 1
ATOM 730 C C . TYR A 1 98 ? 24.666 15.252 24.734 1.00 49.94 79 TYR A C 1
ATOM 731 O O . TYR A 1 98 ? 25.484 15.741 23.973 1.00 50.08 79 TYR A O 1
ATOM 740 N N . GLN A 1 99 ? 24.206 14.015 24.589 1.00 52.84 80 GLN A N 1
ATOM 741 C CA . GLN A 1 99 ? 24.650 13.103 23.518 1.00 54.63 80 GLN A CA 1
ATOM 742 C C . GLN A 1 99 ? 23.575 13.150 22.456 1.00 56.66 80 GLN A C 1
ATOM 743 O O . GLN A 1 99 ? 22.363 13.177 22.755 1.00 55.94 80 GLN A O 1
ATOM 746 N N . HIS A 1 100 ? 24.005 13.228 21.197 1.00 59.34 81 HIS A N 1
ATOM 747 C CA . HIS A 1 100 ? 23.048 13.471 20.107 1.00 61.00 81 HIS A CA 1
ATOM 748 C C . HIS A 1 100 ? 23.122 12.441 18.989 1.00 61.40 81 HIS A C 1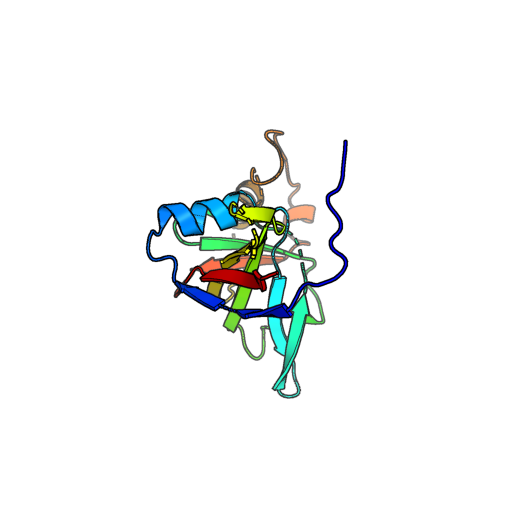
ATOM 749 O O . HIS A 1 100 ? 22.071 12.077 18.442 1.00 62.91 81 HIS A O 1
ATOM 756 N N . CYS A 1 105 ? 17.828 11.860 21.855 1.00 62.09 86 CYS A N 1
ATOM 757 C CA . CYS A 1 105 ? 18.800 12.607 22.675 1.00 62.13 86 CYS A CA 1
ATOM 758 C C . CYS A 1 105 ? 18.897 12.070 24.126 1.00 61.45 86 CYS A C 1
ATOM 759 O O . CYS A 1 105 ? 18.103 11.241 24.587 1.00 61.43 86 CYS A O 1
ATOM 761 N N . SER A 1 106 ? 19.903 12.540 24.832 1.00 60.39 87 SER A N 1
ATOM 762 C CA . SER A 1 1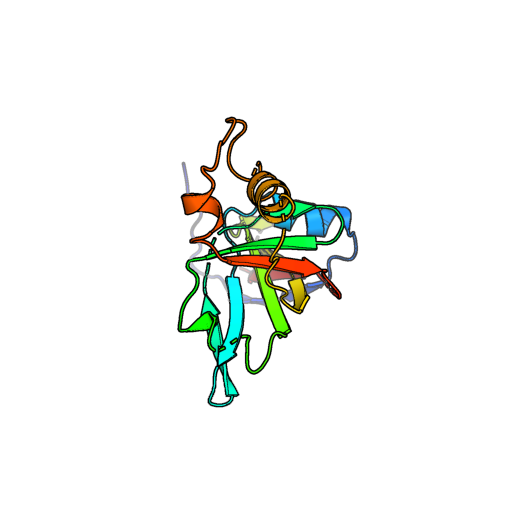06 ? 20.378 11.862 26.029 1.00 59.39 87 SER A CA 1
ATOM 763 C C . SER A 1 106 ? 21.074 12.884 26.899 1.00 58.48 87 SER A C 1
ATOM 764 O O . SER A 1 106 ? 21.768 13.751 26.411 1.00 57.48 87 SER A O 1
ATOM 767 N N . TYR A 1 107 ? 20.852 12.788 28.192 1.00 58.06 88 TYR A N 1
ATOM 768 C CA . TYR A 1 107 ? 21.376 13.746 29.156 1.00 58.19 88 TYR A CA 1
ATOM 769 C C . TYR A 1 107 ? 22.265 12.903 30.088 1.00 56.64 88 TYR A C 1
ATOM 770 O O . TYR A 1 107 ? 21.927 11.800 30.460 1.00 54.94 88 TYR A O 1
ATOM 779 N N . SER A 1 108 ? 23.417 13.437 30.422 1.00 55.77 89 SER A N 1
ATOM 780 C CA . SER A 1 108 ? 24.382 12.776 31.254 1.00 55.96 89 SER A CA 1
ATOM 781 C C . SER A 1 108 ? 25.014 13.845 32.122 1.00 56.28 89 SER A C 1
ATOM 782 O O . SER A 1 108 ? 25.475 14.872 31.611 1.00 55.41 89 SER A O 1
ATOM 793 N N . ARG A 1 110 ? 28.036 14.205 34.798 1.00 54.96 91 ARG A N 1
ATOM 794 C CA . ARG A 1 110 ? 29.258 13.410 34.988 1.00 54.63 91 ARG A CA 1
ATOM 795 C C . ARG A 1 110 ? 30.207 14.130 35.920 1.00 53.51 91 ARG A C 1
ATOM 796 O O . ARG A 1 110 ? 30.439 15.322 35.774 1.00 51.87 91 ARG A O 1
ATOM 800 N N . SER A 1 111 ? 30.769 13.418 36.885 1.00 52.36 92 SER A N 1
ATOM 801 C CA . SER A 1 111 ? 31.823 14.000 37.686 1.00 52.52 92 SER A CA 1
ATOM 802 C C . SER A 1 111 ? 32.870 12.986 38.056 1.00 52.38 92 SER A C 1
ATOM 803 O O . SER A 1 111 ? 32.722 11.784 37.799 1.00 52.97 92 SER A O 1
ATOM 806 N N . GLU A 1 112 ? 33.955 13.453 38.642 1.00 51.83 93 GLU A N 1
ATOM 807 C CA . GLU A 1 112 ? 34.976 12.528 39.067 1.00 51.56 93 GLU A CA 1
ATOM 808 C C . GLU A 1 112 ? 35.472 12.860 40.443 1.00 49.49 93 GLU A C 1
ATOM 809 O O . GLU A 1 112 ? 35.387 14.013 40.860 1.00 48.83 93 GLU A O 1
ATOM 815 N N . SER A 1 113 ? 35.969 11.840 41.131 1.00 46.68 94 SER A N 1
ATOM 816 C CA . SER A 1 113 ? 36.433 11.975 42.485 1.00 46.36 94 SER A CA 1
ATOM 817 C C . SER A 1 113 ? 37.625 11.120 42.754 1.00 45.75 94 SER A C 1
ATOM 818 O O . SER A 1 113 ? 37.857 10.141 42.077 1.00 44.67 94 SER A O 1
ATOM 821 N N . ALA A 1 114 ? 38.364 11.500 43.784 1.00 45.76 95 ALA A N 1
ATOM 822 C CA . ALA A 1 114 ? 39.462 10.703 44.288 1.00 45.63 95 ALA A CA 1
ATOM 823 C C . ALA A 1 114 ? 39.189 10.429 45.750 1.00 45.94 95 ALA A C 1
ATOM 824 O O . ALA A 1 114 ? 38.467 11.172 46.392 1.00 44.99 95 ALA A O 1
ATOM 834 N N . CYS A 1 116 ? 41.478 8.901 49.159 1.00 47.68 97 CYS A N 1
ATOM 835 C CA . CYS A 1 116 ? 42.718 8.451 49.771 1.00 47.22 97 CYS A CA 1
ATOM 836 C C . CYS A 1 116 ? 42.475 7.927 51.177 1.00 47.45 97 CYS A C 1
ATOM 837 O O . CYS A 1 116 ? 41.894 8.606 51.996 1.00 47.02 97 CYS A O 1
ATOM 840 N N . ARG A 1 117 ? 43.004 6.749 51.464 1.00 47.99 98 ARG A N 1
ATOM 841 C CA . ARG A 1 117 ? 42.928 6.159 52.809 1.00 48.82 98 ARG A CA 1
ATOM 842 C C . ARG A 1 117 ? 44.340 6.084 53.365 1.00 47.55 98 ARG A C 1
ATOM 843 O O . ARG A 1 117 ? 45.266 5.677 52.671 1.00 47.09 98 ARG A O 1
ATOM 851 N N . GLY A 1 118 ? 44.499 6.465 54.622 1.00 47.19 99 GLY A N 1
ATOM 852 C CA . GLY A 1 118 ? 45.811 6.406 55.265 1.00 46.82 99 GLY A CA 1
ATOM 853 C C . GLY A 1 118 ? 45.638 6.721 56.714 1.00 47.13 99 GLY A C 1
ATOM 854 O O . GLY A 1 118 ? 44.517 6.860 57.190 1.00 47.18 99 GLY A O 1
ATOM 855 N N . LYS A 1 119 ? 46.752 6.784 57.435 1.00 48.10 100 LYS A N 1
ATOM 856 C CA . LYS A 1 119 ? 46.733 7.070 58.850 1.00 47.63 100 LYS A CA 1
ATOM 857 C C . LYS A 1 119 ? 47.372 8.411 59.115 1.00 46.88 100 LYS A C 1
ATOM 858 O O . LYS A 1 119 ? 48.384 8.724 58.526 1.00 46.28 100 LYS A O 1
ATOM 864 N N . VAL A 1 120 ? 46.803 9.163 60.042 1.00 47.04 101 VAL A N 1
ATOM 865 C CA . VAL A 1 120 ? 47.335 10.447 60.469 1.00 47.82 101 VAL A CA 1
ATOM 866 C C . VAL A 1 120 ? 48.434 10.457 61.551 1.00 47.90 101 VAL A C 1
ATOM 867 O O . VAL A 1 120 ? 48.235 9.952 62.646 1.00 49.52 101 VAL A O 1
ATOM 871 N N A GLU A 1 121 ? 49.589 11.028 61.208 0.50 48.08 102 GLU A N 1
ATOM 872 N N B GLU A 1 121 ? 49.568 11.075 61.251 0.50 48.17 102 GLU A N 1
ATOM 873 C CA A GLU A 1 121 ? 50.610 11.432 62.175 0.50 47.78 102 GLU A CA 1
ATOM 874 C CA B GLU A 1 121 ? 50.570 11.374 62.265 0.50 47.91 102 GLU A CA 1
ATOM 875 C C A GLU A 1 121 ? 50.513 12.925 62.399 0.50 48.10 102 GLU A C 1
ATOM 876 C C B GLU A 1 121 ? 50.751 12.878 62.373 0.50 48.24 102 GLU A C 1
ATOM 877 O O A GLU A 1 121 ? 50.161 13.660 61.487 0.50 48.13 102 GLU A O 1
ATOM 878 O O B GLU A 1 121 ? 50.826 13.572 61.357 0.50 48.27 102 GLU A O 1
ATOM 889 N N . PHE A 1 122 ? 50.838 13.369 63.606 1.00 48.34 103 PHE A N 1
ATOM 890 C CA . PHE A 1 122 ? 51.085 14.776 63.868 1.00 48.50 103 PHE A CA 1
ATOM 891 C C . PHE A 1 122 ? 52.564 14.995 63.943 1.00 48.78 103 PHE A C 1
ATOM 892 O O . PHE A 1 122 ? 53.230 14.480 64.844 1.00 49.33 103 PHE A O 1
ATOM 900 N N . ILE A 1 123 ? 53.073 15.792 63.013 1.00 48.98 104 ILE A N 1
ATOM 901 C CA . ILE A 1 123 ? 54.503 16.035 62.889 1.00 49.42 104 ILE A CA 1
ATOM 902 C C . ILE A 1 123 ? 54.923 16.894 64.065 1.00 49.33 104 ILE A C 1
ATOM 903 O O . ILE A 1 123 ? 54.292 17.907 64.346 1.00 49.05 104 ILE A O 1
ATOM 908 N N . GLU A 1 124 ? 55.975 16.479 64.763 1.00 49.71 105 GLU A N 1
ATOM 909 C CA . GLU A 1 124 ? 56.424 17.212 65.926 1.00 50.04 105 GLU A CA 1
ATOM 910 C C . GLU A 1 124 ? 57.623 18.067 65.617 1.00 49.90 105 GLU A C 1
ATOM 911 O O . GLU A 1 124 ? 57.707 19.169 66.133 1.00 49.55 105 GLU A O 1
ATOM 914 N N . ASP A 1 125 ? 58.543 17.608 64.771 1.00 50.31 106 ASP A N 1
ATOM 915 C CA . ASP A 1 125 ? 59.760 18.396 64.548 1.00 51.27 106 ASP A CA 1
ATOM 916 C C . ASP A 1 125 ? 59.367 19.715 63.906 1.00 52.48 106 ASP A C 1
ATOM 917 O O . ASP A 1 125 ? 58.579 19.765 62.961 1.00 51.90 106 ASP A O 1
ATOM 930 N N . GLU A 1 127 ? 61.080 21.906 62.092 1.00 53.43 108 GLU A N 1
ATOM 931 C CA . GLU A 1 127 ? 61.484 22.092 60.679 1.00 52.22 108 GLU A CA 1
ATOM 932 C C . GLU A 1 127 ? 60.662 21.212 59.720 1.00 51.32 108 GLU A C 1
ATOM 933 O O . GLU A 1 127 ? 60.345 21.625 58.596 1.00 50.70 108 GLU A O 1
ATOM 939 N N . GLU A 1 128 ? 60.309 20.013 60.158 1.00 50.69 109 GLU A N 1
ATOM 940 C CA . GLU A 1 128 ? 59.446 19.149 59.342 1.00 50.72 109 GLU A CA 1
ATOM 941 C C . GLU A 1 128 ? 58.077 19.758 59.176 1.00 49.28 109 GLU A C 1
ATOM 942 O O . GLU A 1 128 ? 57.436 19.594 58.137 1.00 50.20 109 GLU A O 1
ATOM 948 N N . LYS A 1 129 ? 57.607 20.407 60.237 1.00 47.61 110 LYS A N 1
ATOM 949 C CA . LYS A 1 129 ? 56.325 21.084 60.230 1.00 45.55 110 LYS A CA 1
ATOM 950 C C . LYS A 1 129 ? 56.314 22.215 59.207 1.00 45.45 110 LYS A C 1
ATOM 951 O O . LYS A 1 129 ? 55.345 22.362 58.491 1.00 43.98 110 LYS A O 1
ATOM 957 N N . ARG A 1 130 ? 57.391 23.002 59.140 1.00 45.77 111 ARG A N 1
ATOM 958 C CA . ARG A 1 130 ? 57.513 24.078 58.147 1.00 46.84 111 ARG A CA 1
ATOM 959 C C . ARG A 1 130 ? 57.524 23.569 56.719 1.00 49.02 111 ARG A C 1
ATOM 960 O O . ARG A 1 130 ? 56.918 24.179 55.812 1.00 50.90 111 ARG A O 1
ATOM 968 N N . HIS A 1 131 ? 58.259 22.486 56.504 1.00 51.00 112 HIS A N 1
ATOM 969 C CA . HIS A 1 131 ? 58.338 21.848 55.198 1.00 52.07 112 HIS A CA 1
ATOM 970 C C . HIS A 1 131 ? 56.948 21.458 54.721 1.00 51.19 112 HIS A C 1
ATOM 971 O O . HIS A 1 131 ? 56.533 21.818 53.610 1.00 50.87 112 HIS A O 1
ATOM 978 N N . ALA A 1 132 ? 56.228 20.747 55.590 1.00 50.28 113 ALA A N 1
ATOM 979 C CA . ALA A 1 132 ? 54.876 20.322 55.316 1.00 49.63 113 ALA A CA 1
ATOM 980 C C . ALA A 1 132 ? 53.926 21.489 55.119 1.00 49.19 113 ALA A C 1
ATOM 981 O O . ALA A 1 132 ? 53.063 21.450 54.228 1.00 48.50 113 ALA A O 1
ATOM 983 N N . LEU A 1 133 ? 54.057 22.514 55.956 1.00 48.76 114 LEU A N 1
ATOM 984 C CA . LEU A 1 133 ? 53.223 23.697 55.804 1.00 48.87 114 LEU A CA 1
ATOM 985 C C . LEU A 1 133 ? 53.444 24.326 54.443 1.00 49.21 114 LEU A C 1
ATOM 986 O O . LEU A 1 133 ? 52.519 24.820 53.846 1.00 49.33 114 LEU A O 1
ATOM 991 N N . ASP A 1 134 ? 54.659 24.237 53.936 1.00 50.33 115 ASP A N 1
ATOM 992 C CA . ASP A 1 134 ? 54.980 24.760 52.600 1.00 51.28 115 ASP A CA 1
ATOM 993 C C . ASP A 1 134 ? 54.271 23.989 51.496 1.00 50.64 115 ASP A C 1
ATOM 994 O O . ASP A 1 134 ? 53.822 24.584 50.523 1.00 49.87 115 ASP A O 1
ATOM 999 N N . ILE A 1 135 ? 54.205 22.671 51.645 1.00 50.05 116 ILE A N 1
ATOM 1000 C CA . ILE A 1 135 ? 53.498 21.833 50.679 1.00 50.00 116 ILE A CA 1
ATOM 1001 C C . ILE A 1 135 ? 52.025 22.225 50.664 1.00 49.17 116 ILE A C 1
ATOM 1002 O O . ILE A 1 135 ? 51.392 22.305 49.606 1.00 49.57 116 ILE A O 1
ATOM 1007 N N . ILE A 1 136 ? 51.477 22.509 51.832 1.00 48.53 117 ILE A N 1
ATOM 1008 C CA . ILE A 1 136 ? 50.065 22.878 51.895 1.00 48.28 117 ILE A CA 1
ATOM 1009 C C . ILE A 1 136 ? 49.844 24.233 51.200 1.00 48.11 117 ILE A C 1
ATOM 1010 O O . ILE A 1 136 ? 48.917 24.373 50.415 1.00 47.99 1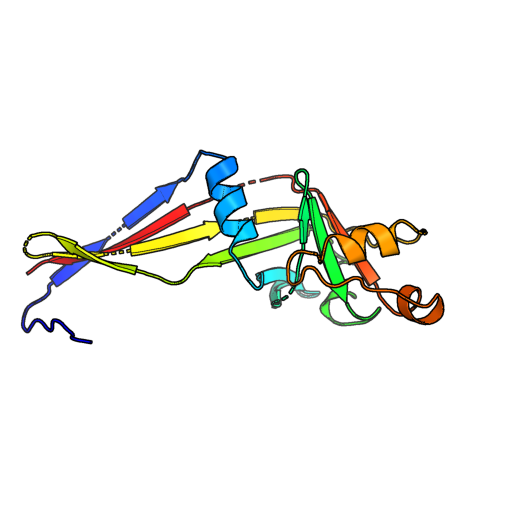17 ILE A O 1
ATOM 1023 N N . ARG A 1 138 ? 51.670 25.821 48.998 1.00 49.21 119 ARG A N 1
ATOM 1024 C CA . ARG A 1 138 ? 51.960 25.782 47.582 1.00 50.35 119 ARG A CA 1
ATOM 1025 C C . ARG A 1 138 ? 50.787 25.229 46.818 1.00 50.30 119 ARG A C 1
ATOM 1026 O O . ARG A 1 138 ? 50.648 25.469 45.648 1.00 51.09 119 ARG A O 1
ATOM 1029 N N . HIS A 1 139 ? 49.892 24.515 47.478 1.00 50.30 120 HIS A N 1
ATOM 1030 C CA . HIS A 1 139 ? 48.703 24.077 46.792 1.00 49.68 120 HIS A CA 1
ATOM 1031 C C . HIS A 1 139 ? 47.802 25.264 46.411 1.00 49.43 120 HIS A C 1
ATOM 1032 O O . HIS A 1 139 ? 47.017 25.142 45.516 1.00 48.71 120 HIS A O 1
ATOM 1039 N N . TYR A 1 140 ? 47.930 26.406 47.081 1.00 50.39 121 TYR A N 1
ATOM 1040 C CA . TYR A 1 140 ? 46.952 27.526 46.947 1.00 50.32 121 TYR A CA 1
ATOM 1041 C C . TYR A 1 140 ? 47.544 28.816 46.422 1.00 51.04 121 TYR A C 1
ATOM 1042 O O . TYR A 1 140 ? 46.812 29.665 45.902 1.00 51.34 121 TYR A O 1
ATOM 1051 N N . THR A 1 141 ? 48.849 28.996 46.584 1.00 50.95 122 THR A N 1
ATOM 1052 C CA . THR A 1 141 ? 49.495 30.203 46.115 1.00 51.94 122 THR A CA 1
ATOM 1053 C C . THR A 1 141 ? 50.964 29.970 45.886 1.00 52.65 122 THR A C 1
ATOM 1054 O O . THR A 1 141 ? 51.538 29.064 46.435 1.00 52.55 122 THR A O 1
ATOM 1058 N N . LYS A 1 142 ? 51.570 30.852 45.100 1.00 54.49 123 LYS A N 1
ATOM 1059 C CA . LYS A 1 142 ? 52.987 30.797 44.807 1.00 55.47 123 LYS A CA 1
ATOM 1060 C C . LYS A 1 142 ? 53.722 31.723 45.768 1.00 56.36 123 LYS A C 1
ATOM 1061 O O . LYS A 1 142 ? 54.934 31.849 45.715 1.00 56.17 123 LYS A O 1
ATOM 1064 N N . ASP A 1 143 ? 52.978 32.386 46.644 1.00 57.92 124 ASP A N 1
ATOM 1065 C CA . ASP A 1 143 ? 53.570 33.334 47.589 1.00 59.38 124 ASP A CA 1
ATOM 1066 C C . ASP A 1 143 ? 54.488 32.631 48.585 1.00 59.03 124 ASP A C 1
ATOM 1067 O O . ASP A 1 143 ? 54.284 31.476 48.899 1.00 59.04 124 ASP A O 1
ATOM 1072 N N . GLN A 1 144 ? 55.505 33.334 49.063 1.00 59.30 125 GLN A N 1
ATOM 1073 C CA . GLN A 1 144 ? 56.406 32.792 50.078 1.00 59.29 125 GLN A CA 1
ATOM 1074 C C . GLN A 1 144 ? 55.794 33.046 51.440 1.00 58.93 125 GLN A C 1
ATOM 1075 O O . GLN A 1 144 ? 55.463 34.186 51.761 1.00 58.58 125 GLN A O 1
ATOM 1077 N N . PHE A 1 145 ? 55.628 31.977 52.215 1.00 58.61 126 PHE A N 1
ATOM 1078 C CA . PHE A 1 145 ? 55.141 32.072 53.576 1.00 58.99 126 PHE A CA 1
ATOM 1079 C C . PHE A 1 145 ? 56.261 31.854 54.556 1.00 58.62 126 PHE A C 1
ATOM 1080 O O . PHE A 1 145 ? 57.051 30.910 54.402 1.00 60.16 126 PHE A O 1
ATOM 1088 N N . SER A 1 146 ? 56.332 32.727 55.561 1.00 56.79 127 SER A N 1
ATOM 1089 C CA . SER A 1 146 ? 57.102 32.448 56.758 1.00 54.43 127 SER A CA 1
ATOM 1090 C C . SER A 1 146 ? 56.187 32.052 57.902 1.00 52.83 127 SER A C 1
ATOM 1091 O O . SER A 1 146 ? 54.986 32.295 57.853 1.00 52.40 127 SER A O 1
ATOM 1094 N N . TYR A 1 147 ? 56.773 31.385 58.894 1.00 50.97 128 TYR A N 1
ATOM 1095 C CA . TYR A 1 147 ? 56.094 30.919 60.089 1.00 49.49 128 TYR A CA 1
ATOM 1096 C C . TYR A 1 147 ? 57.010 31.189 61.271 1.00 47.58 128 TYR A C 1
ATOM 1097 O O . TYR A 1 147 ? 58.055 30.588 61.368 1.00 47.70 128 TYR A O 1
ATOM 1106 N N . SER A 1 148 ? 56.629 32.088 62.164 1.00 44.61 129 SER A N 1
ATOM 1107 C CA . SER A 1 148 ? 57.377 32.301 63.384 1.00 42.29 129 SER A CA 1
ATOM 1108 C C . SER A 1 148 ? 57.385 30.977 64.150 1.00 40.75 129 SER A C 1
ATOM 1109 O O . SER A 1 148 ? 56.575 30.126 63.873 1.00 39.70 129 SER A O 1
ATOM 1112 N N . ASP A 1 149 ? 58.297 30.816 65.102 1.00 39.24 130 ASP A N 1
ATOM 1113 C CA . ASP A 1 149 ? 58.320 29.642 65.950 1.00 39.46 130 ASP A CA 1
ATOM 1114 C C . ASP A 1 149 ? 57.005 29.500 66.704 1.00 39.20 130 ASP A C 1
ATOM 1115 O O . ASP A 1 149 ? 56.450 28.423 66.744 1.00 39.83 130 ASP A O 1
ATOM 1120 N N . PRO A 1 150 ? 56.520 30.574 67.346 1.00 39.38 131 PRO A N 1
ATOM 1121 C CA . PRO A 1 150 ? 55.243 30.441 68.037 1.00 39.51 131 PRO A CA 1
ATOM 1122 C C . PRO A 1 150 ? 54.078 30.017 67.151 1.00 40.40 131 PRO A C 1
ATOM 1123 O O . PRO A 1 150 ? 53.220 29.290 67.613 1.00 40.56 131 PRO A O 1
ATOM 1127 N N . ALA A 1 151 ? 54.048 30.453 65.892 1.00 41.42 132 ALA A N 1
ATOM 1128 C CA . ALA A 1 151 ? 53.040 29.975 64.925 1.00 42.43 132 ALA A CA 1
ATOM 1129 C C . ALA A 1 151 ? 53.226 28.510 64.594 1.00 43.60 132 ALA A C 1
ATOM 1130 O O . ALA A 1 151 ? 52.283 27.763 64.490 1.00 43.66 132 ALA A O 1
ATOM 1132 N N . VAL A 1 152 ? 54.451 28.077 64.398 1.00 45.58 133 VAL A N 1
ATOM 1133 C CA . VAL A 1 152 ? 54.643 26.651 64.134 1.00 46.63 133 VAL A CA 1
ATOM 1134 C C . VAL A 1 152 ? 54.228 25.830 65.351 1.00 47.29 133 VAL A C 1
ATOM 1135 O O . VAL A 1 152 ? 53.608 24.779 65.207 1.00 47.23 133 VAL A O 1
ATOM 1139 N N . ARG A 1 153 ? 54.585 26.291 66.550 1.00 48.79 134 ARG A N 1
ATOM 1140 C CA . ARG A 1 153 ? 54.149 25.609 67.799 1.00 49.75 134 ARG A CA 1
ATOM 1141 C C . ARG A 1 153 ? 52.643 25.442 67.953 1.00 51.12 134 ARG A C 1
ATOM 1142 O O . ARG A 1 153 ? 52.182 24.410 68.407 1.00 51.44 134 ARG A O 1
ATOM 1150 N N A ASN A 1 154 ? 51.880 26.466 67.577 0.50 52.04 135 ASN A N 1
ATOM 1151 N N B ASN A 1 154 ? 51.893 26.462 67.558 0.50 51.96 135 ASN A N 1
ATOM 1152 C CA A ASN A 1 154 ? 50.424 26.498 67.801 0.50 52.68 135 ASN A CA 1
ATOM 1153 C CA B ASN A 1 154 ? 50.450 26.515 67.807 0.50 52.55 135 ASN A CA 1
ATOM 1154 C C A ASN A 1 154 ? 49.605 25.909 66.656 0.50 52.96 135 ASN A C 1
ATOM 1155 C C B ASN A 1 154 ? 49.589 25.709 66.836 0.50 52.88 135 ASN A C 1
ATOM 1156 O O A ASN A 1 154 ? 48.440 26.294 66.451 0.50 53.11 135 ASN A O 1
ATOM 1157 O O B ASN A 1 154 ? 48.358 25.698 66.983 0.50 53.19 135 ASN A O 1
ATOM 1166 N N . VAL A 1 155 ? 50.215 25.027 65.871 1.00 52.83 136 VAL A N 1
ATOM 1167 C CA . VAL A 1 155 ? 49.482 24.307 64.819 1.00 52.16 136 VAL A CA 1
ATOM 1168 C C . VAL A 1 155 ? 49.905 22.884 64.870 1.00 51.26 136 VAL A C 1
ATOM 1169 O O . VAL A 1 155 ? 51.077 22.572 65.195 1.00 50.38 136 VAL A O 1
ATOM 1173 N N . LYS A 1 156 ? 48.930 22.021 64.600 1.00 50.93 137 LYS A N 1
ATOM 1174 C CA . LYS A 1 156 ? 49.182 20.606 64.412 1.00 50.69 137 LYS A CA 1
ATOM 1175 C C . LYS A 1 156 ? 49.240 20.447 62.933 1.00 49.82 137 LYS A C 1
ATOM 1176 O O . LYS A 1 156 ? 48.365 20.922 62.220 1.00 48.94 137 LYS A O 1
ATOM 1182 N N . VAL A 1 157 ? 50.299 19.791 62.488 1.00 49.01 138 VAL A N 1
ATOM 1183 C CA . VAL A 1 157 ? 50.473 19.500 61.104 1.00 48.85 138 VAL A CA 1
ATOM 1184 C C . VAL A 1 157 ? 50.350 18.002 60.898 1.00 48.33 138 VAL A C 1
ATOM 1185 O O . VAL A 1 157 ? 51.135 17.225 61.445 1.00 48.51 138 VAL A O 1
ATOM 1189 N N . TRP A 1 158 ? 49.392 17.626 60.058 1.00 47.64 139 TRP A N 1
ATOM 1190 C CA . TRP A 1 158 ? 48.996 16.242 59.863 1.00 47.23 139 TRP A CA 1
ATOM 1191 C C . TRP A 1 158 ? 49.717 15.711 58.671 1.00 47.88 139 TRP A C 1
ATOM 1192 O O . TRP A 1 158 ? 49.707 16.341 57.625 1.00 48.25 139 TRP A O 1
ATOM 1203 N N . LYS A 1 159 ? 50.353 14.560 58.821 1.00 47.82 140 LYS A N 1
ATOM 1204 C CA . LYS A 1 159 ? 50.948 13.846 57.704 1.00 48.00 140 LYS A CA 1
ATOM 1205 C C . LYS A 1 159 ? 50.176 12.566 57.541 1.00 47.38 140 LYS A C 1
ATOM 1206 O O . LYS A 1 159 ? 49.916 11.841 58.518 1.00 47.75 140 LYS A O 1
ATOM 1212 N N . VAL A 1 160 ? 49.786 12.303 56.307 1.00 47.35 141 VAL A N 1
ATOM 1213 C CA . VAL A 1 160 ? 48.947 11.142 55.986 1.00 46.97 141 VAL A CA 1
ATOM 1214 C C . VAL A 1 160 ? 49.540 10.458 54.778 1.00 46.61 141 VAL A C 1
ATOM 1215 O O . VAL A 1 160 ? 49.204 10.805 53.627 1.00 45.06 141 VAL A O 1
ATOM 1219 N N . PRO A 1 161 ? 50.453 9.509 55.026 1.00 45.87 142 PRO A N 1
ATOM 1220 C CA . PRO A 1 161 ? 50.919 8.715 53.893 1.00 46.09 142 PRO A CA 1
ATOM 1221 C C . PRO A 1 161 ? 49.729 7.949 53.358 1.00 46.22 142 PRO A C 1
ATOM 1222 O O . PRO A 1 161 ? 48.951 7.392 54.149 1.00 45.84 142 PRO A O 1
ATOM 1226 N N . VAL A 1 162 ? 49.560 7.969 52.041 1.00 46.73 143 VAL A N 1
ATOM 1227 C CA . VAL A 1 162 ? 48.376 7.405 51.427 1.00 47.72 143 VAL A CA 1
ATOM 1228 C C . VAL A 1 162 ? 48.602 5.954 51.146 1.00 48.37 143 VAL A C 1
ATOM 1229 O O . VAL A 1 162 ? 49.442 5.614 50.310 1.00 48.55 143 VAL A O 1
ATOM 1233 N N . ASP A 1 163 ? 47.822 5.107 51.808 1.00 49.25 144 ASP A N 1
ATOM 1234 C CA . ASP A 1 163 ? 47.956 3.658 51.649 1.00 50.11 144 ASP A CA 1
ATOM 1235 C C . ASP A 1 163 ? 47.120 3.113 50.503 1.00 50.71 144 ASP A C 1
ATOM 1236 O O . ASP A 1 163 ? 47.476 2.109 49.902 1.00 50.28 144 ASP A O 1
ATOM 1241 N N . GLN A 1 164 ? 45.996 3.760 50.218 1.00 51.89 145 GLN A N 1
ATOM 1242 C CA . GLN A 1 164 ? 45.190 3.392 49.076 1.00 52.72 145 GLN A CA 1
ATOM 1243 C C . GLN A 1 164 ? 44.565 4.646 48.491 1.00 52.45 145 GLN A C 1
ATOM 1244 O O . GLN A 1 164 ? 44.014 5.476 49.193 1.00 52.88 145 GLN A O 1
ATOM 1258 N N . THR A 1 166 ? 42.227 5.836 45.168 1.00 50.83 147 THR A N 1
ATOM 1259 C CA . THR A 1 166 ? 41.312 5.373 44.122 1.00 50.35 147 THR A CA 1
ATOM 1260 C C . THR A 1 166 ? 40.573 6.541 43.525 1.00 49.92 147 THR A C 1
ATOM 1261 O O . THR A 1 166 ? 40.521 7.612 44.119 1.00 50.02 147 THR A O 1
ATOM 1265 N N . GLY A 1 167 ? 40.030 6.339 42.335 1.00 49.32 148 GLY A N 1
ATOM 1266 C CA . GLY A 1 167 ? 39.285 7.378 41.633 1.00 49.45 148 GLY A CA 1
ATOM 1267 C C . GLY A 1 167 ? 38.053 6.744 41.031 1.00 50.11 148 GLY A C 1
ATOM 1268 O O . GLY A 1 167 ? 38.019 5.537 40.821 1.00 49.68 148 GLY A O 1
ATOM 1269 N N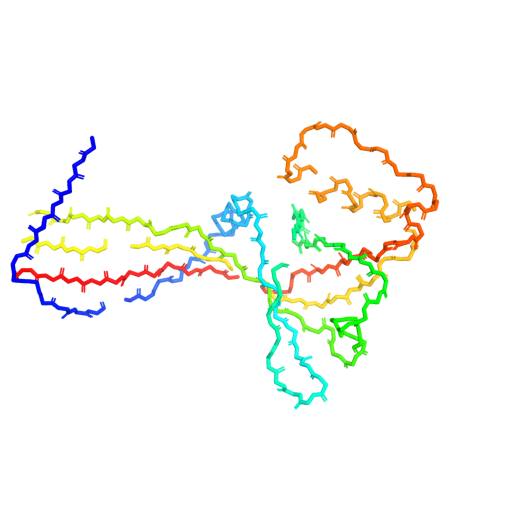 . LYS A 1 168 ? 37.030 7.543 40.787 1.00 50.64 149 LYS A N 1
ATOM 1270 C CA . LYS A 1 168 ? 35.751 7.021 40.327 1.00 52.06 149 LYS A CA 1
ATOM 1271 C C . LYS A 1 168 ? 35.173 8.109 39.462 1.00 52.58 149 LYS A C 1
ATOM 1272 O O . LYS A 1 168 ? 35.272 9.279 39.802 1.00 52.24 149 LYS A O 1
ATOM 1276 N N . VAL A 1 169 ? 34.625 7.740 38.304 1.00 53.65 150 VAL A N 1
ATOM 1277 C CA . VAL A 1 169 ? 33.776 8.641 37.533 1.00 53.99 150 VAL A CA 1
ATOM 1278 C C . VAL A 1 169 ? 32.325 8.226 37.726 1.00 54.88 150 VAL A C 1
ATOM 1279 O O . VAL A 1 169 ? 31.980 7.059 37.578 1.00 55.96 150 VAL A O 1
ATOM 1283 N N . PHE A 1 170 ? 31.466 9.164 38.051 1.00 55.38 151 PHE A N 1
ATOM 1284 C CA . PHE A 1 170 ? 30.079 8.847 38.171 1.00 56.25 151 PHE A CA 1
ATOM 1285 C C . PHE A 1 170 ? 29.279 9.519 37.061 1.00 56.88 151 PHE A C 1
ATOM 1286 O O . PHE A 1 170 ? 29.385 10.719 36.897 1.00 57.70 151 PHE A O 1
ATOM 1294 N N . GLY A 1 171 ? 28.472 8.722 36.338 1.00 57.15 152 GLY A N 1
ATOM 1295 C CA . GLY A 1 171 ? 27.566 9.181 35.284 1.00 57.02 152 GLY A CA 1
ATOM 1296 C C . GLY A 1 171 ? 26.112 8.939 35.620 1.00 57.25 152 GLY A C 1
ATOM 1297 O O . GLY A 1 171 ? 25.679 7.792 35.695 1.00 57.64 152 GLY A O 1
ATOM 1298 N N . LEU A 1 172 ? 25.360 10.028 35.830 1.00 57.62 153 LEU A N 1
ATOM 1299 C CA . LEU A 1 172 ? 23.898 9.997 36.028 1.00 57.59 153 LEU A CA 1
ATOM 1300 C C . LEU A 1 172 ? 23.157 10.321 34.724 1.00 56.05 153 LEU A C 1
ATOM 1301 O O . LEU A 1 172 ? 23.311 11.416 34.223 1.00 55.75 153 LEU A O 1
ATOM 1306 N N . ARG A 1 173 ? 22.319 9.398 34.238 1.00 53.73 154 ARG A N 1
ATOM 1307 C CA . ARG A 1 173 ? 21.834 9.409 32.868 1.00 53.40 154 ARG A CA 1
ATOM 1308 C C . ARG A 1 173 ? 20.292 9.523 32.733 1.00 52.02 154 ARG A C 1
ATOM 1309 O O . ARG A 1 173 ? 19.538 9.004 33.512 1.00 50.01 154 ARG A O 1
ATOM 1313 N N . ALA A 1 174 ? 19.847 10.234 31.720 1.00 51.90 155 ALA A N 1
ATOM 1314 C CA . ALA A 1 174 ? 18.434 10.255 31.357 1.00 52.99 155 ALA A CA 1
ATOM 1315 C C . ALA A 1 174 ?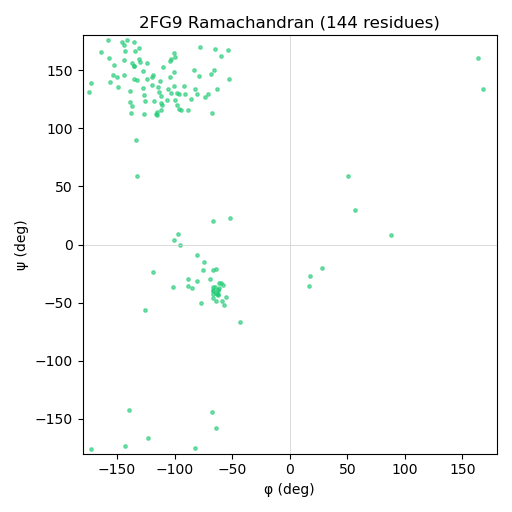 18.326 10.324 29.843 1.00 53.58 155 ALA A C 1
ATOM 1316 O O . ALA A 1 174 ? 19.187 10.919 29.211 1.00 52.19 155 ALA A O 1
ATOM 1318 N N . ASP A 1 175 ? 17.299 9.688 29.273 1.00 55.59 156 ASP A N 1
ATOM 1319 C CA . ASP A 1 175 ? 17.084 9.642 27.821 1.00 57.53 156 ASP A CA 1
ATOM 1320 C C . ASP A 1 175 ? 15.697 10.178 27.467 1.00 58.85 156 ASP A C 1
ATOM 1321 O O . ASP A 1 175 ? 14.820 10.157 28.305 1.00 58.96 156 ASP A O 1
ATOM 1326 N N . GLU A 1 176 ? 15.508 10.656 26.235 1.00 60.56 157 GLU A N 1
ATOM 1327 C CA . GLU A 1 176 ? 14.189 11.152 25.755 1.00 62.48 157 GLU A CA 1
ATOM 1328 C C . GLU A 1 176 ? 13.313 9.985 25.336 1.00 62.10 157 GLU A C 1
ATOM 1329 O O . GLU A 1 176 ? 13.837 8.897 25.121 1.00 62.75 157 GLU A O 1
#

B-factor: mean 52.26, std 6.61, range [27.46, 78.95]

CATH classification: 2.30.110.10

Organism: Bacteroides thetaiotaomicron (strain ATCC 29148 / DSM 2079 / JCM 5827 / CCUG 10774 / NCTC 10582 / VPI-5482 / E50) (NCBI:txid226186)